Protein AF-A0A955XUC4-F1 (afdb_monomer)

pLDDT: mean 91.73, std 13.6, range [41.41, 98.81]

Solvent-accessible surface area (backbone atoms only — not comparable to full-atom values): 10054 Å² total; per-residue (Å²): 133,87,82,81,80,81,80,80,80,77,81,77,79,72,83,78,80,80,70,61,64,42,45,40,39,68,52,73,52,66,62,40,47,42,29,41,39,40,63,61,54,49,54,81,70,60,77,76,46,36,42,38,35,57,53,81,85,52,68,46,61,56,70,56,45,74,47,70,53,96,61,63,47,78,28,58,30,34,40,38,36,28,41,93,86,42,64,26,70,28,76,46,82,44,78,36,57,37,53,35,49,42,42,68,51,74,50,71,60,95,48,39,32,45,37,41,65,63,50,49,48,87,46,73,46,78,74,47,39,41,37,36,55,70,77,87,52,70,46,62,56,73,58,45,74,51,72,56,95,63,100,64,93,56,61,32,31,41,35,36,29,29,75,81,72,35,58,26,72,34,73,90

Structure (mmCIF, N/CA/C/O backbone):
data_AF-A0A955XUC4-F1
#
_entry.id   AF-A0A955XUC4-F1
#
loop_
_atom_site.group_PDB
_atom_site.id
_atom_site.type_symbol
_atom_site.label_atom_id
_atom_site.label_alt_id
_atom_site.label_comp_id
_atom_site.label_asym_id
_atom_site.label_entity_id
_atom_site.label_seq_id
_atom_site.pdbx_PDB_ins_code
_atom_site.Cartn_x
_atom_site.Cartn_y
_atom_site.Cartn_z
_atom_site.occupancy
_atom_site.B_iso_or_equiv
_atom_site.auth_seq_id
_atom_site.auth_comp_id
_atom_site.auth_asym_id
_atom_site.auth_atom_id
_atom_site.pdbx_PDB_model_num
ATOM 1 N N . MET A 1 1 ? 62.985 11.108 -68.361 1.00 43.03 1 MET A N 1
ATOM 2 C CA . MET A 1 1 ? 61.584 11.539 -68.563 1.00 43.03 1 MET A CA 1
ATOM 3 C C . MET A 1 1 ? 60.766 11.021 -67.388 1.00 43.03 1 MET A C 1
ATOM 5 O O . MET A 1 1 ? 61.074 9.944 -66.901 1.00 43.03 1 MET A O 1
ATOM 9 N N . LYS A 1 2 ? 59.865 11.862 -66.871 1.00 44.72 2 LYS A N 1
ATOM 10 C CA . LYS A 1 2 ? 59.245 11.824 -65.536 1.00 44.72 2 LYS A CA 1
ATOM 11 C C . LYS A 1 2 ? 58.677 10.461 -65.117 1.00 44.72 2 LYS A C 1
ATOM 13 O O . LYS A 1 2 ? 57.805 9.920 -65.785 1.00 44.72 2 LYS A O 1
ATOM 18 N N . VAL A 1 3 ? 59.130 9.996 -63.955 1.00 41.41 3 VAL A N 1
ATOM 19 C CA . VAL A 1 3 ? 58.467 8.974 -63.140 1.00 41.41 3 VAL A CA 1
ATOM 20 C C . VAL A 1 3 ? 57.253 9.640 -62.493 1.00 41.41 3 VAL A C 1
ATOM 22 O O . VAL A 1 3 ? 57.415 10.587 -61.726 1.00 41.41 3 VAL A O 1
ATOM 25 N N . PHE A 1 4 ? 56.046 9.188 -62.829 1.00 46.94 4 PHE A N 1
ATOM 26 C CA . PHE A 1 4 ? 54.847 9.536 -62.072 1.00 46.94 4 PHE A CA 1
ATOM 27 C C . PHE A 1 4 ? 54.681 8.506 -60.961 1.00 46.94 4 PHE A C 1
ATOM 29 O O . PHE A 1 4 ? 54.357 7.346 -61.205 1.00 46.94 4 PHE A O 1
ATOM 36 N N . LEU A 1 5 ? 54.975 8.945 -59.741 1.00 49.03 5 LEU A N 1
ATOM 37 C CA . LEU A 1 5 ? 54.699 8.205 -58.523 1.00 49.03 5 LEU A CA 1
ATOM 38 C C . LEU A 1 5 ? 53.191 8.324 -58.254 1.00 49.03 5 LEU A C 1
ATOM 40 O O . LEU A 1 5 ? 52.707 9.412 -57.947 1.00 49.03 5 LEU A O 1
ATOM 44 N N . PHE A 1 6 ? 52.442 7.232 -58.395 1.00 48.94 6 PHE A N 1
ATOM 45 C CA . PHE A 1 6 ? 51.088 7.161 -57.852 1.00 48.94 6 PHE A CA 1
ATOM 46 C C . PHE A 1 6 ? 51.208 6.875 -56.355 1.00 48.94 6 PHE A C 1
ATOM 48 O O . PHE A 1 6 ? 51.573 5.772 -55.954 1.00 48.94 6 PHE A O 1
ATOM 55 N N . ALA A 1 7 ? 50.950 7.886 -55.528 1.00 54.47 7 ALA A N 1
ATOM 56 C CA . ALA A 1 7 ? 50.765 7.688 -54.100 1.00 54.47 7 ALA A CA 1
ATOM 57 C C . ALA A 1 7 ? 49.423 6.971 -53.891 1.00 54.47 7 ALA A C 1
ATOM 59 O O . ALA A 1 7 ? 48.367 7.527 -54.190 1.00 54.47 7 ALA A O 1
ATOM 60 N N . ALA A 1 8 ? 49.466 5.727 -53.416 1.00 57.44 8 ALA A N 1
ATOM 61 C CA . ALA A 1 8 ? 48.279 5.041 -52.930 1.00 57.44 8 ALA A CA 1
ATOM 62 C C . ALA A 1 8 ? 47.822 5.743 -51.644 1.00 57.44 8 ALA A C 1
ATOM 64 O O . ALA A 1 8 ? 48.522 5.714 -50.632 1.00 57.44 8 ALA A O 1
ATOM 65 N N . LEU A 1 9 ? 46.672 6.414 -51.701 1.00 50.78 9 LEU A N 1
ATOM 66 C CA . LEU A 1 9 ? 46.019 6.965 -50.521 1.00 50.78 9 LEU A CA 1
ATOM 67 C C . LEU A 1 9 ? 45.461 5.782 -49.717 1.00 50.78 9 LEU A C 1
ATOM 69 O O . LEU A 1 9 ? 44.459 5.185 -50.105 1.00 50.78 9 LEU A O 1
ATOM 73 N N . ALA A 1 10 ? 46.139 5.400 -48.636 1.00 59.94 10 ALA A N 1
ATOM 74 C CA . ALA A 1 10 ? 45.585 4.454 -47.678 1.00 59.94 10 ALA A CA 1
ATOM 75 C C . ALA A 1 10 ? 44.382 5.121 -46.997 1.00 59.94 10 ALA A C 1
ATOM 77 O O . ALA A 1 10 ? 44.534 6.141 -46.324 1.00 59.94 10 ALA A O 1
ATOM 78 N N . LEU A 1 11 ? 43.185 4.573 -47.211 1.00 54.06 11 LEU A N 1
ATOM 79 C CA . LEU A 1 11 ? 41.987 4.979 -46.488 1.00 54.06 11 LEU A CA 1
ATOM 80 C C . LEU A 1 11 ? 42.210 4.619 -45.012 1.00 54.06 11 LEU A C 1
ATOM 82 O O . LEU A 1 11 ? 42.284 3.440 -44.668 1.00 54.06 11 LEU A O 1
ATOM 86 N N . ALA A 1 12 ? 42.399 5.617 -44.150 1.00 61.16 12 ALA A N 1
ATOM 87 C CA . ALA A 1 12 ? 42.474 5.382 -42.716 1.00 61.16 12 ALA A CA 1
ATOM 88 C C . ALA A 1 12 ? 41.095 4.903 -42.245 1.00 61.16 12 ALA A C 1
ATOM 90 O O . ALA A 1 12 ? 40.124 5.654 -42.304 1.00 61.16 12 ALA A O 1
ATOM 91 N N . VAL A 1 13 ? 41.003 3.645 -41.815 1.00 59.25 13 VAL A N 1
ATOM 92 C CA . VAL A 1 13 ? 39.820 3.149 -41.110 1.00 59.25 13 VAL A CA 1
ATOM 93 C C . VAL A 1 13 ? 39.873 3.790 -39.727 1.00 59.25 13 VAL A C 1
ATOM 95 O O . VAL A 1 13 ? 40.772 3.484 -38.943 1.00 59.25 13 VAL A O 1
ATOM 98 N N . LEU A 1 14 ? 38.993 4.757 -39.461 1.00 57.81 14 LEU A N 1
ATOM 99 C CA . LEU A 1 14 ? 38.866 5.321 -38.119 1.00 57.81 14 LEU A CA 1
ATOM 100 C C . LEU A 1 14 ? 38.460 4.187 -37.163 1.00 57.81 14 LEU A C 1
ATOM 102 O O . LEU A 1 14 ? 37.667 3.332 -37.569 1.00 57.81 14 LEU A O 1
ATOM 106 N N . PRO A 1 15 ? 38.999 4.129 -35.932 1.00 57.31 15 PRO A N 1
ATOM 107 C CA . PRO A 1 15 ? 38.539 3.152 -34.958 1.00 57.31 15 PRO A CA 1
ATOM 108 C C . PRO A 1 15 ? 37.030 3.331 -34.772 1.00 57.31 15 PRO A C 1
ATOM 110 O O . PRO A 1 15 ? 36.573 4.425 -34.446 1.00 57.31 15 PRO A O 1
ATOM 113 N N . SER A 1 16 ? 36.263 2.269 -35.025 1.00 59.78 16 SER A N 1
ATOM 114 C CA . SER A 1 16 ? 34.855 2.224 -34.644 1.00 59.78 16 SER A CA 1
ATOM 115 C C . SER A 1 16 ? 34.825 2.289 -33.124 1.00 59.78 16 SER A C 1
ATOM 117 O O . SER A 1 16 ? 35.294 1.361 -32.466 1.00 59.78 16 SER A O 1
ATOM 119 N N . ILE A 1 17 ? 34.351 3.398 -32.564 1.00 61.25 17 ILE A N 1
ATOM 120 C CA . ILE A 1 17 ? 34.006 3.450 -31.146 1.00 61.25 17 ILE A CA 1
ATOM 121 C C . ILE A 1 17 ? 32.780 2.545 -31.024 1.00 61.25 17 ILE A C 1
ATOM 123 O O . ILE A 1 17 ? 31.714 2.892 -31.521 1.00 61.25 17 ILE A O 1
ATOM 127 N N . ALA A 1 18 ? 32.966 1.331 -30.504 1.00 64.75 18 ALA A N 1
ATOM 128 C CA . ALA A 1 18 ? 31.848 0.472 -30.142 1.00 64.75 18 ALA A CA 1
ATOM 129 C C . ALA A 1 18 ? 31.241 1.079 -28.879 1.00 64.75 18 ALA A C 1
ATOM 131 O O . ALA A 1 18 ? 31.870 1.041 -27.822 1.00 64.75 18 ALA A O 1
ATOM 132 N N . LEU A 1 19 ? 30.098 1.734 -29.039 1.00 68.75 19 LEU A N 1
ATOM 133 C CA . LEU A 1 19 ? 29.307 2.226 -27.923 1.00 68.75 19 LEU A CA 1
ATOM 134 C C . LEU A 1 19 ? 28.755 1.013 -27.173 1.00 68.75 19 LEU A C 1
ATOM 136 O O . LEU A 1 19 ? 28.398 0.024 -27.821 1.00 68.75 19 LEU A O 1
ATOM 140 N N . ALA A 1 20 ? 28.768 1.047 -25.841 1.00 79.38 20 ALA A N 1
ATOM 141 C CA . ALA A 1 20 ? 28.136 -0.013 -25.072 1.00 79.38 20 ALA A CA 1
ATOM 142 C C . ALA A 1 20 ? 26.624 -0.009 -25.327 1.00 79.38 20 ALA A C 1
ATOM 144 O O . ALA A 1 20 ? 26.037 1.053 -25.538 1.00 79.38 20 ALA A O 1
ATOM 145 N N . ASP A 1 21 ? 26.018 -1.195 -25.296 1.00 86.81 21 ASP A N 1
ATOM 146 C CA . ASP A 1 21 ? 24.564 -1.340 -25.299 1.00 86.81 21 ASP A CA 1
ATOM 147 C C . ASP A 1 21 ? 23.977 -0.588 -24.089 1.00 86.81 21 ASP A C 1
ATOM 149 O O . ASP A 1 21 ? 24.646 -0.486 -23.045 1.00 86.81 21 ASP A O 1
ATOM 153 N N . PRO A 1 22 ? 22.741 -0.065 -24.184 1.00 95.19 22 PRO A N 1
ATOM 154 C CA . PRO A 1 22 ? 22.079 0.470 -23.013 1.00 95.19 22 PRO A CA 1
ATOM 155 C C . PRO A 1 22 ? 21.937 -0.650 -21.975 1.00 95.19 22 PRO A C 1
ATOM 157 O O . PRO A 1 22 ? 21.892 -1.832 -22.293 1.00 95.19 22 PRO A O 1
ATOM 160 N N . THR A 1 23 ? 21.898 -0.279 -20.706 1.00 97.19 23 THR A N 1
ATOM 161 C CA . THR A 1 23 ? 21.568 -1.170 -19.598 1.00 97.19 23 THR A CA 1
ATOM 162 C C . THR A 1 23 ? 20.267 -0.679 -19.000 1.00 97.19 23 THR A C 1
ATOM 164 O O . THR A 1 23 ? 20.236 0.385 -18.374 1.00 97.19 23 THR A O 1
ATOM 167 N N . ALA A 1 24 ? 19.203 -1.441 -19.215 1.00 98.00 24 ALA A N 1
ATOM 168 C CA . ALA A 1 24 ? 17.879 -1.142 -18.712 1.00 98.00 24 ALA A CA 1
ATOM 169 C C . ALA A 1 24 ? 17.828 -1.339 -17.193 1.00 98.00 24 ALA A C 1
ATOM 171 O O . ALA A 1 24 ? 18.314 -2.336 -16.645 1.00 98.00 24 ALA A O 1
ATOM 172 N N . GLY A 1 25 ? 17.180 -0.417 -16.495 1.00 98.31 25 GLY A N 1
ATOM 173 C CA . GLY A 1 25 ? 16.964 -0.537 -15.062 1.00 98.31 25 GLY A CA 1
ATOM 174 C C . GLY A 1 25 ? 15.866 0.391 -14.589 1.00 98.31 25 GLY A C 1
ATOM 175 O O . GLY A 1 25 ? 15.672 1.468 -15.145 1.00 98.31 25 GLY A O 1
ATOM 176 N N . PHE A 1 26 ? 15.160 -0.024 -13.545 1.00 98.75 26 PHE A N 1
ATOM 177 C CA . PHE A 1 26 ? 14.192 0.834 -12.887 1.00 98.75 26 PHE A CA 1
ATOM 178 C C . PHE A 1 26 ? 14.051 0.521 -11.403 1.00 98.75 26 PHE A C 1
ATOM 180 O O . PHE A 1 26 ? 14.390 -0.570 -10.934 1.00 98.75 26 PHE A O 1
ATOM 187 N N . THR A 1 27 ? 13.488 1.484 -10.683 1.00 98.56 27 THR A N 1
ATOM 188 C CA . THR A 1 27 ? 12.948 1.308 -9.333 1.00 98.56 27 THR A CA 1
ATOM 189 C C . THR A 1 27 ? 11.464 1.657 -9.319 1.00 98.56 27 THR A C 1
ATOM 191 O O . THR A 1 27 ? 10.969 2.332 -10.225 1.00 98.56 27 THR A O 1
ATOM 194 N N . TYR A 1 28 ? 10.751 1.230 -8.281 1.00 98.38 28 TYR A N 1
ATOM 195 C CA . TYR A 1 28 ? 9.339 1.547 -8.099 1.00 98.38 28 TYR A CA 1
ATOM 196 C C . TYR A 1 28 ? 9.017 1.858 -6.637 1.00 98.38 28 TYR A C 1
ATOM 198 O O . TYR A 1 28 ? 9.692 1.377 -5.726 1.00 98.38 28 TYR A O 1
ATOM 206 N N . GLU A 1 29 ? 7.970 2.648 -6.430 1.00 97.62 29 GLU A N 1
ATOM 207 C CA . GLU A 1 29 ? 7.363 2.911 -5.126 1.00 97.62 29 GLU A CA 1
ATOM 208 C C . GLU A 1 29 ? 5.843 2.907 -5.292 1.00 97.62 29 GLU A C 1
ATOM 210 O O . GLU A 1 29 ? 5.320 3.601 -6.163 1.00 97.62 29 GLU A O 1
ATOM 215 N N . CYS A 1 30 ? 5.137 2.115 -4.486 1.00 95.50 30 CYS A N 1
ATOM 216 C CA . CYS A 1 30 ? 3.681 2.000 -4.540 1.00 95.50 30 CYS A CA 1
ATOM 217 C C . CYS A 1 30 ? 3.052 2.531 -3.253 1.00 95.50 30 CYS A C 1
ATOM 219 O O . CYS A 1 30 ? 3.534 2.260 -2.155 1.00 95.50 30 CYS A O 1
ATOM 221 N N . ASN A 1 31 ? 1.955 3.268 -3.406 1.00 92.94 31 ASN A N 1
ATOM 222 C CA . ASN A 1 31 ? 1.082 3.690 -2.321 1.00 92.94 31 ASN A CA 1
ATOM 223 C C . ASN A 1 31 ? -0.340 3.220 -2.644 1.00 92.94 31 ASN A C 1
ATOM 225 O O . ASN A 1 31 ? -1.003 3.777 -3.529 1.00 92.94 31 ASN A O 1
ATOM 229 N N . GLY A 1 32 ? -0.764 2.147 -1.974 1.00 92.19 32 GLY A N 1
ATOM 230 C CA . GLY A 1 32 ? -1.926 1.374 -2.393 1.00 92.19 32 GLY A CA 1
ATOM 231 C C . GLY A 1 32 ? -1.754 0.906 -3.839 1.00 92.19 32 GLY A C 1
ATOM 232 O O . GLY A 1 32 ? -0.706 0.398 -4.233 1.00 92.19 32 GLY A O 1
ATOM 233 N N . LEU A 1 33 ? -2.767 1.176 -4.660 1.00 95.88 33 LEU A N 1
ATOM 234 C CA . LEU A 1 33 ? -2.794 0.795 -6.073 1.00 95.88 33 LEU A CA 1
ATOM 235 C C . LEU A 1 33 ? -1.963 1.693 -7.001 1.00 95.88 33 LEU A C 1
ATOM 237 O O . LEU A 1 33 ? -1.763 1.338 -8.162 1.00 95.88 33 LEU A O 1
ATOM 241 N N . ASN A 1 34 ? -1.504 2.862 -6.543 1.00 97.56 34 ASN A N 1
ATOM 242 C CA . ASN A 1 34 ? -0.746 3.783 -7.386 1.00 97.56 34 ASN A CA 1
ATOM 243 C C . ASN A 1 34 ? 0.761 3.583 -7.212 1.00 97.56 34 ASN A C 1
ATOM 245 O O . ASN A 1 34 ? 1.303 3.846 -6.139 1.00 97.56 34 ASN A O 1
ATOM 249 N N . CYS A 1 35 ? 1.436 3.206 -8.293 1.00 98.25 35 CYS A N 1
ATOM 250 C CA . CYS A 1 35 ? 2.875 3.008 -8.342 1.00 98.25 35 CYS A CA 1
ATOM 251 C C . CYS A 1 35 ? 3.553 4.071 -9.210 1.00 98.25 35 CYS A C 1
ATOM 253 O O . CYS A 1 35 ? 3.156 4.318 -10.350 1.00 98.25 35 CYS A O 1
ATOM 255 N N . GLN A 1 36 ? 4.617 4.667 -8.681 1.00 98.56 36 GLN A N 1
ATOM 256 C CA . GLN A 1 36 ? 5.549 5.485 -9.443 1.00 98.56 36 GLN A CA 1
ATOM 257 C C . GLN A 1 36 ? 6.724 4.615 -9.887 1.00 98.56 36 GLN A C 1
ATOM 259 O O . GLN A 1 36 ? 7.438 4.058 -9.052 1.00 98.56 36 GLN A O 1
ATOM 264 N N . PHE A 1 37 ? 6.962 4.557 -11.194 1.00 98.69 37 PHE A N 1
ATOM 265 C CA . PHE A 1 37 ? 8.132 3.913 -11.781 1.00 98.69 37 PHE A CA 1
ATOM 266 C C . PHE A 1 37 ? 9.184 4.965 -12.121 1.00 98.69 37 PHE A C 1
ATOM 268 O O . PHE A 1 37 ? 8.862 6.039 -12.630 1.00 98.69 37 PHE A O 1
ATOM 275 N N . THR A 1 38 ? 10.444 4.677 -11.809 1.00 98.69 38 THR A N 1
ATOM 276 C CA . THR A 1 38 ? 11.573 5.574 -12.085 1.00 98.69 38 THR A CA 1
ATOM 277 C C . THR A 1 38 ? 12.597 4.841 -12.929 1.00 98.69 38 THR A C 1
ATOM 279 O O . THR A 1 38 ? 13.153 3.836 -12.487 1.00 98.69 38 THR A O 1
ATOM 282 N N . ASP A 1 39 ? 12.847 5.356 -14.129 1.00 98.62 39 ASP A N 1
ATOM 283 C CA . ASP A 1 39 ? 13.919 4.880 -14.997 1.00 98.62 39 ASP A CA 1
ATOM 284 C C . ASP A 1 39 ? 15.284 5.163 -14.359 1.00 98.62 39 ASP A C 1
ATOM 286 O O . ASP A 1 39 ? 15.582 6.279 -13.926 1.00 98.62 39 ASP A O 1
ATOM 290 N N . THR A 1 40 ? 16.115 4.130 -14.295 1.00 98.50 40 THR A N 1
ATOM 291 C CA . THR A 1 40 ? 17.508 4.202 -13.843 1.00 98.50 40 THR A CA 1
ATOM 292 C C . THR A 1 40 ? 18.455 3.636 -14.897 1.00 98.50 40 THR A C 1
ATOM 294 O O . THR A 1 40 ? 19.567 3.219 -14.561 1.00 98.50 40 THR A O 1
ATOM 297 N N . SER A 1 41 ? 18.002 3.555 -16.148 1.00 97.94 41 SER A N 1
ATOM 298 C CA . SER A 1 41 ? 18.772 2.988 -17.246 1.00 97.94 41 SER A CA 1
ATOM 299 C C . SER A 1 41 ? 20.000 3.839 -17.557 1.00 97.94 41 SER A C 1
ATOM 301 O O . SER A 1 41 ? 20.019 5.059 -17.378 1.00 97.94 41 SER A O 1
ATOM 303 N N . THR A 1 42 ? 21.052 3.186 -18.035 1.00 96.19 42 THR A N 1
ATOM 304 C CA . THR A 1 42 ? 22.322 3.836 -18.374 1.00 96.19 42 THR A CA 1
ATOM 305 C C . THR A 1 42 ? 22.742 3.459 -19.781 1.00 96.19 42 THR A C 1
ATOM 307 O O . THR A 1 42 ? 22.598 2.309 -20.165 1.00 96.19 42 THR A O 1
ATOM 310 N N . THR A 1 43 ? 23.316 4.386 -20.536 1.00 94.69 43 THR A N 1
ATOM 311 C CA . THR A 1 43 ? 23.927 4.120 -21.847 1.00 94.69 43 THR A CA 1
ATOM 312 C C . THR A 1 43 ? 25.122 5.059 -22.030 1.00 94.69 43 THR A C 1
ATOM 314 O O . THR A 1 43 ? 25.216 6.087 -21.352 1.00 94.69 43 THR A O 1
ATOM 317 N N . ASP A 1 44 ? 26.038 4.700 -22.928 1.00 90.69 44 ASP A N 1
ATOM 318 C CA . ASP A 1 44 ? 27.110 5.586 -23.393 1.00 90.69 44 ASP A CA 1
ATOM 319 C C . ASP A 1 44 ? 26.606 6.601 -24.455 1.00 90.69 44 ASP A C 1
ATOM 321 O O . ASP A 1 44 ? 27.356 7.504 -24.841 1.00 90.69 44 ASP A O 1
ATOM 325 N N . ASP A 1 45 ? 25.350 6.470 -24.915 1.00 88.62 45 ASP A N 1
ATOM 326 C CA . ASP A 1 45 ? 24.644 7.407 -25.807 1.00 88.62 45 ASP A CA 1
ATOM 327 C C . ASP A 1 45 ? 23.484 8.154 -25.107 1.00 88.62 45 ASP A C 1
ATOM 329 O O . ASP A 1 45 ? 23.502 8.431 -23.909 1.00 88.62 45 ASP A O 1
ATOM 333 N N . THR A 1 46 ? 22.463 8.526 -25.879 1.00 92.31 46 THR A N 1
ATOM 334 C CA . THR A 1 46 ? 21.166 9.027 -25.441 1.00 92.31 46 THR A CA 1
ATOM 335 C C . THR A 1 46 ? 20.104 7.953 -25.667 1.00 92.31 46 THR A C 1
ATOM 337 O O . THR A 1 46 ? 19.945 7.471 -26.787 1.00 92.31 46 THR A O 1
ATOM 340 N N . ILE A 1 47 ? 19.343 7.625 -24.621 1.00 96.06 47 ILE A N 1
ATOM 341 C CA . ILE A 1 47 ? 18.117 6.824 -24.743 1.00 96.06 47 ILE A CA 1
ATOM 342 C C . ILE A 1 47 ? 17.077 7.663 -25.490 1.00 96.06 47 ILE A C 1
ATOM 344 O O . ILE A 1 47 ? 16.836 8.817 -25.124 1.00 96.06 47 ILE A O 1
ATOM 348 N N . THR A 1 48 ? 16.495 7.107 -26.549 1.00 96.38 48 THR A N 1
ATOM 349 C CA . THR A 1 48 ? 15.495 7.788 -27.383 1.00 96.38 48 THR A CA 1
ATOM 350 C C . THR A 1 48 ? 14.079 7.322 -27.098 1.00 96.38 48 THR A C 1
ATOM 352 O O . THR A 1 48 ? 13.155 8.115 -27.273 1.00 96.38 48 THR A O 1
ATOM 355 N N . ASP A 1 49 ? 13.913 6.082 -26.635 1.00 9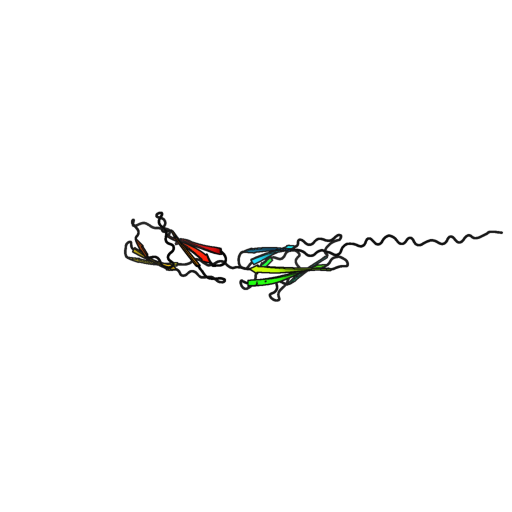7.69 49 ASP A N 1
ATOM 356 C CA . ASP A 1 49 ? 12.605 5.474 -26.420 1.00 97.69 49 ASP A CA 1
ATOM 357 C C . ASP A 1 49 ? 12.585 4.629 -25.141 1.00 97.69 49 ASP A C 1
ATOM 359 O O . ASP A 1 49 ? 13.552 3.937 -24.806 1.00 97.69 49 ASP A O 1
ATOM 363 N N . TRP A 1 50 ? 11.442 4.674 -24.459 1.00 98.56 50 TRP A N 1
ATOM 364 C CA . TRP A 1 50 ? 11.086 3.831 -23.323 1.00 98.56 50 TRP A CA 1
ATOM 365 C C . TRP A 1 50 ? 9.799 3.104 -23.684 1.00 98.56 50 TRP A C 1
ATOM 367 O O . TRP A 1 50 ? 8.906 3.700 -24.280 1.00 98.56 50 TRP A O 1
ATOM 377 N N . SER A 1 51 ? 9.693 1.833 -23.324 1.00 98.62 51 SER A N 1
ATOM 378 C CA . SER A 1 51 ? 8.456 1.077 -23.465 1.00 98.62 51 SER A CA 1
ATOM 379 C C . SER A 1 51 ? 8.247 0.214 -22.233 1.00 98.62 51 SER A 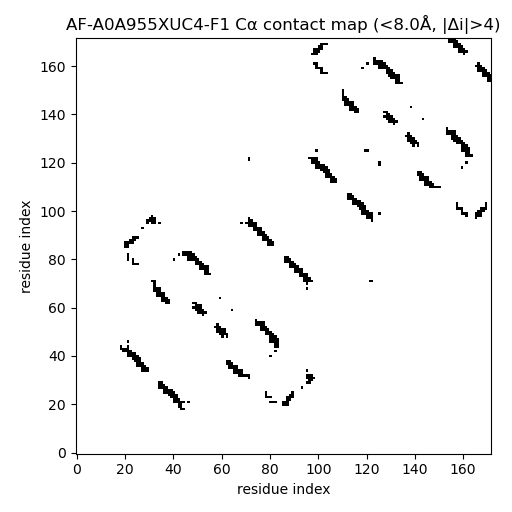C 1
ATOM 381 O O . SER A 1 51 ? 9.016 -0.709 -21.947 1.00 98.62 51 SER A O 1
ATOM 383 N N . TRP A 1 52 ? 7.209 0.553 -21.481 1.00 98.75 52 TRP A N 1
ATOM 384 C CA . TRP A 1 52 ? 6.793 -0.137 -20.273 1.00 98.75 52 TRP A CA 1
ATOM 385 C C . TRP A 1 52 ? 5.678 -1.124 -20.586 1.00 98.75 52 TRP A C 1
ATOM 387 O O . TRP A 1 52 ? 4.723 -0.786 -21.284 1.00 98.75 52 TRP A O 1
ATOM 397 N N . ALA A 1 53 ? 5.754 -2.306 -19.983 1.00 98.75 53 ALA A N 1
ATOM 398 C CA . ALA A 1 53 ? 4.612 -3.195 -19.817 1.00 98.75 53 ALA A CA 1
ATOM 399 C C . ALA A 1 53 ? 4.421 -3.454 -18.322 1.00 98.75 53 ALA A C 1
ATOM 401 O O . ALA A 1 53 ? 5.352 -3.906 -17.652 1.00 98.75 53 ALA A O 1
ATOM 402 N N . PHE A 1 54 ? 3.227 -3.174 -17.800 1.00 98.56 54 PHE A N 1
ATOM 403 C CA . PHE A 1 54 ? 2.940 -3.261 -16.363 1.00 98.56 54 PHE A CA 1
ATOM 404 C C . PHE A 1 54 ? 2.485 -4.659 -15.914 1.00 98.56 54 PHE A C 1
ATOM 406 O O . PHE A 1 54 ? 2.136 -4.861 -14.759 1.00 98.56 54 PHE A O 1
ATOM 413 N N . GLY A 1 55 ? 2.500 -5.650 -16.809 1.00 97.75 55 GLY A N 1
ATOM 414 C CA . GLY A 1 55 ? 2.181 -7.044 -16.477 1.00 97.75 55 GLY A CA 1
ATOM 415 C C . GLY A 1 55 ? 0.685 -7.378 -16.415 1.00 97.75 55 GLY A C 1
ATOM 416 O O . GLY A 1 55 ? 0.334 -8.542 -16.232 1.00 97.75 55 GLY A O 1
ATOM 417 N N . ASP A 1 56 ? -0.200 -6.402 -16.620 1.00 97.44 56 ASP A N 1
ATOM 418 C CA . ASP A 1 56 ? -1.663 -6.559 -16.685 1.00 97.44 56 ASP A CA 1
ATOM 419 C C . ASP A 1 56 ? -2.246 -6.338 -18.096 1.00 97.44 56 ASP A C 1
ATOM 421 O O . ASP A 1 56 ? -3.456 -6.429 -18.303 1.00 97.44 56 ASP A O 1
ATOM 425 N N . GLY A 1 57 ? -1.373 -6.119 -19.083 1.00 97.19 57 GLY A N 1
ATOM 426 C CA . GLY A 1 57 ? -1.732 -5.861 -20.479 1.00 97.19 57 GLY A CA 1
ATOM 427 C C . GLY A 1 57 ? -1.686 -4.385 -20.873 1.00 97.19 57 GLY A C 1
ATOM 428 O O . GLY A 1 57 ? -1.774 -4.098 -22.067 1.00 97.19 57 GLY A O 1
ATOM 429 N N . GLU A 1 58 ? -1.494 -3.480 -19.914 1.00 98.12 58 GLU A N 1
ATOM 430 C CA . GLU A 1 58 ? -1.301 -2.052 -20.157 1.00 98.12 58 GLU A CA 1
ATOM 431 C C . GLU A 1 58 ? 0.193 -1.674 -20.157 1.00 98.12 58 GLU A C 1
ATOM 433 O O . GLU A 1 58 ? 1.071 -2.443 -19.741 1.00 98.12 58 GLU A O 1
ATOM 438 N N . GLY A 1 59 ? 0.494 -0.473 -20.656 1.00 97.81 59 GLY A N 1
ATOM 439 C CA . GLY A 1 59 ? 1.860 0.018 -20.819 1.00 97.81 59 GLY A CA 1
ATOM 440 C C . GLY A 1 59 ? 1.955 1.538 -20.926 1.00 97.81 59 GLY A C 1
ATOM 441 O O . GLY A 1 59 ? 0.950 2.247 -20.868 1.00 97.81 59 GLY A O 1
ATOM 442 N N . SER A 1 60 ? 3.179 2.044 -21.068 1.00 98.62 60 SER A N 1
ATOM 443 C CA . SER A 1 60 ? 3.468 3.472 -21.250 1.00 98.62 60 SER A CA 1
ATOM 444 C C . SER A 1 60 ? 4.762 3.672 -22.036 1.00 98.62 60 SER A C 1
ATOM 446 O O . SER A 1 60 ? 5.656 2.833 -21.967 1.00 98.62 60 SER A O 1
ATOM 448 N N . ASP A 1 61 ? 4.876 4.807 -22.724 1.00 98.50 61 ASP A N 1
ATOM 449 C CA . ASP A 1 61 ? 6.105 5.246 -23.399 1.00 98.50 61 ASP A CA 1
ATOM 450 C C . ASP A 1 61 ? 6.793 6.413 -22.655 1.00 98.50 61 ASP A C 1
ATOM 452 O O . ASP A 1 61 ? 7.797 6.964 -23.109 1.00 98.50 61 ASP A O 1
ATOM 456 N N . ASP A 1 62 ? 6.254 6.826 -21.501 1.00 98.62 62 ASP A N 1
ATOM 457 C CA . ASP A 1 62 ? 6.886 7.843 -20.663 1.00 98.62 62 ASP A CA 1
ATOM 458 C C . ASP A 1 62 ? 8.181 7.299 -20.047 1.00 98.62 62 ASP A C 1
ATOM 460 O O . ASP A 1 62 ? 8.251 6.150 -19.618 1.00 98.62 62 ASP A O 1
ATOM 464 N N . GLN A 1 63 ? 9.199 8.150 -19.890 1.00 98.38 63 GLN A N 1
ATOM 465 C CA . GLN A 1 63 ? 10.447 7.745 -19.234 1.00 98.38 63 GLN A CA 1
ATOM 466 C C . GLN A 1 63 ? 10.227 7.257 -17.791 1.00 98.38 63 GLN A C 1
ATOM 468 O O . GLN A 1 63 ? 10.893 6.341 -17.331 1.00 98.38 63 GLN A O 1
ATOM 473 N N . SER A 1 64 ? 9.334 7.885 -17.026 1.00 98.50 64 SER A N 1
ATOM 474 C CA . SER A 1 64 ? 9.082 7.531 -15.618 1.00 98.50 64 SER A CA 1
ATOM 475 C C . SER A 1 64 ? 7.591 7.671 -15.301 1.00 98.50 64 SER A C 1
ATOM 477 O O . SER A 1 64 ? 7.166 8.710 -14.785 1.00 98.50 64 SER A O 1
ATOM 479 N N . PRO A 1 65 ? 6.773 6.671 -15.672 1.00 98.56 65 PRO A N 1
ATOM 480 C CA . PRO A 1 65 ? 5.324 6.750 -15.570 1.00 98.56 65 PRO A CA 1
ATOM 481 C C . PRO A 1 65 ? 4.836 6.596 -14.124 1.00 98.56 65 PRO A C 1
ATOM 483 O O . PRO A 1 65 ? 5.397 5.842 -13.327 1.00 98.56 65 PRO A O 1
ATOM 486 N N . SER A 1 66 ? 3.727 7.268 -13.815 1.00 98.38 66 SER A N 1
ATOM 487 C CA . SER A 1 66 ? 2.846 6.882 -12.709 1.00 98.38 66 SER A CA 1
ATOM 488 C C . SER A 1 66 ? 1.756 5.984 -13.280 1.00 98.38 66 SER A C 1
ATOM 490 O O . SER A 1 66 ? 1.120 6.351 -14.268 1.00 98.38 66 SER A O 1
ATOM 492 N N . TYR A 1 67 ? 1.524 4.834 -12.659 1.00 98.44 67 TYR A N 1
ATOM 493 C CA . TYR A 1 67 ? 0.517 3.870 -13.092 1.00 98.44 67 TYR A CA 1
ATOM 494 C C . TYR A 1 67 ? -0.318 3.392 -11.904 1.00 98.44 67 TYR A C 1
ATOM 496 O O . TYR A 1 67 ? 0.210 3.153 -10.820 1.00 98.44 67 TYR A O 1
ATOM 504 N N . THR A 1 68 ? -1.630 3.271 -12.101 1.00 98.19 68 THR A N 1
ATOM 505 C CA . THR A 1 68 ? -2.564 2.798 -11.075 1.00 98.19 68 THR A CA 1
ATOM 506 C C . THR A 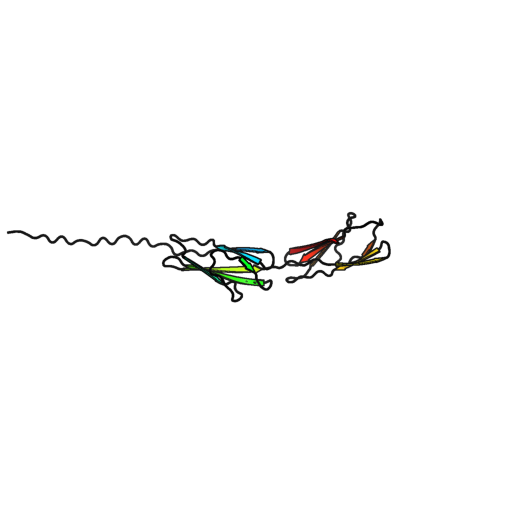1 68 ? -3.116 1.442 -11.484 1.00 98.19 68 THR A C 1
ATOM 508 O O . THR A 1 68 ? -3.816 1.345 -12.491 1.00 98.19 68 THR A O 1
ATOM 511 N N . TYR A 1 69 ? -2.828 0.415 -10.691 1.00 97.81 69 TYR A N 1
ATOM 512 C CA . TYR A 1 69 ? -3.366 -0.924 -10.901 1.00 97.81 69 TYR A CA 1
ATOM 513 C C . TYR A 1 69 ? -4.844 -0.995 -10.513 1.00 97.81 69 TYR A C 1
ATOM 515 O O . TYR A 1 69 ? -5.325 -0.250 -9.662 1.00 97.81 69 TYR A O 1
ATOM 523 N N . ALA A 1 70 ? -5.577 -1.919 -11.130 1.00 95.81 70 ALA A N 1
ATOM 524 C CA . ALA A 1 70 ? -6.986 -2.136 -10.808 1.00 95.81 70 ALA A CA 1
ATOM 525 C C . ALA A 1 70 ? -7.202 -2.934 -9.509 1.00 95.81 70 ALA A C 1
ATOM 527 O O . ALA A 1 70 ? -8.300 -2.888 -8.962 1.00 95.81 70 ALA A O 1
ATOM 528 N N . ALA A 1 71 ? -6.196 -3.691 -9.063 1.00 93.88 71 ALA A N 1
ATOM 529 C CA . ALA A 1 71 ? -6.245 -4.531 -7.871 1.00 93.88 71 ALA A CA 1
ATOM 530 C C . ALA A 1 71 ? -4.838 -4.714 -7.280 1.00 93.88 71 ALA A C 1
ATOM 532 O O . ALA A 1 71 ? -3.838 -4.504 -7.971 1.00 93.88 71 ALA A O 1
ATOM 533 N N . ALA A 1 72 ? -4.765 -5.121 -6.014 1.00 94.50 72 ALA A N 1
ATOM 534 C CA . ALA A 1 72 ? -3.523 -5.582 -5.405 1.00 94.50 72 ALA A CA 1
ATOM 535 C C . ALA A 1 72 ? -3.044 -6.894 -6.055 1.00 94.50 72 ALA A C 1
ATOM 537 O O . ALA A 1 72 ? -3.839 -7.703 -6.548 1.0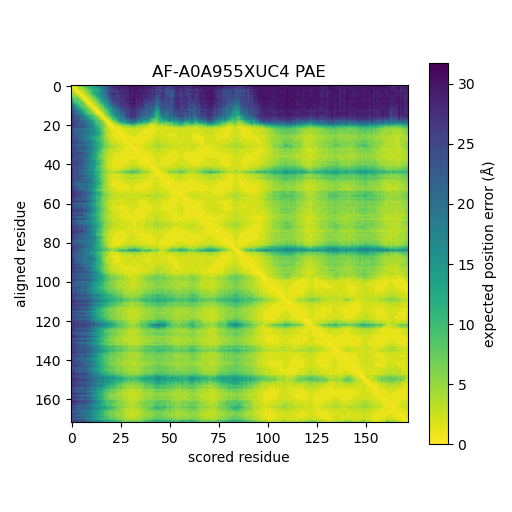0 94.50 72 ALA A O 1
ATOM 538 N N . GLY A 1 73 ? -1.733 -7.125 -6.046 1.00 94.00 73 GLY A N 1
ATOM 539 C CA . GLY A 1 73 ? -1.138 -8.322 -6.628 1.00 94.00 73 GLY A CA 1
ATOM 540 C C . GLY A 1 73 ? 0.344 -8.186 -6.954 1.00 94.00 73 GLY A C 1
ATOM 541 O O . GLY A 1 73 ? 0.966 -7.144 -6.765 1.00 94.00 73 GLY A O 1
ATOM 542 N N . THR A 1 74 ? 0.922 -9.272 -7.467 1.00 95.88 74 THR A N 1
ATOM 543 C CA . THR A 1 74 ? 2.284 -9.270 -8.008 1.00 95.88 74 THR A CA 1
ATOM 544 C C . THR A 1 74 ? 2.231 -9.266 -9.528 1.00 95.88 74 THR A C 1
ATOM 546 O O . THR A 1 74 ? 1.665 -10.178 -10.133 1.00 95.88 74 THR A O 1
ATOM 549 N N . TYR A 1 75 ? 2.869 -8.267 -10.126 1.00 98.12 75 TYR A N 1
ATOM 550 C CA . TYR A 1 75 ? 2.908 -8.037 -11.562 1.00 98.12 75 TYR A CA 1
ATOM 551 C C . TYR A 1 75 ? 4.334 -8.196 -12.092 1.00 98.12 75 TYR A C 1
ATOM 553 O O . TYR A 1 75 ? 5.298 -7.762 -11.459 1.00 98.12 75 TYR A O 1
ATOM 561 N N . GLU A 1 76 ? 4.482 -8.839 -13.250 1.00 98.56 76 GLU A N 1
ATOM 562 C CA . GLU A 1 76 ? 5.756 -8.900 -13.972 1.00 98.56 76 GLU A CA 1
ATOM 563 C C . GLU A 1 76 ? 5.880 -7.644 -14.840 1.00 98.56 76 GLU A C 1
ATOM 565 O O . GLU A 1 76 ? 5.270 -7.554 -15.904 1.00 98.56 76 GLU A O 1
ATOM 570 N N . VAL A 1 77 ? 6.633 -6.656 -14.353 1.00 98.75 77 VAL A N 1
ATOM 571 C CA . VAL A 1 77 ? 6.818 -5.365 -15.024 1.00 98.75 77 VAL A CA 1
ATOM 572 C C . VAL A 1 77 ? 8.107 -5.392 -15.829 1.00 98.75 77 VAL A C 1
ATOM 574 O O . VAL A 1 77 ? 9.159 -5.784 -15.313 1.00 98.75 77 VAL A O 1
ATOM 577 N N . SER A 1 78 ? 8.040 -4.933 -17.077 1.00 98.56 78 SER A N 1
ATOM 578 C CA . SER A 1 78 ? 9.206 -4.796 -17.945 1.00 98.56 78 SER A CA 1
ATOM 579 C C . SER A 1 78 ? 9.386 -3.371 -18.449 1.00 98.56 78 SER A C 1
ATOM 581 O O . SER A 1 78 ? 8.415 -2.747 -18.874 1.00 98.56 78 SER A O 1
ATOM 583 N N . LEU A 1 79 ? 10.634 -2.912 -18.483 1.00 98.75 79 LEU A N 1
ATOM 584 C CA . LEU A 1 79 ? 11.068 -1.707 -19.182 1.00 98.75 79 LEU A CA 1
ATOM 585 C C . LEU A 1 79 ? 12.021 -2.108 -20.311 1.00 98.75 79 LEU A C 1
ATOM 587 O O . LEU A 1 79 ? 13.089 -2.658 -20.044 1.00 98.75 79 LEU A O 1
ATOM 591 N N . LEU A 1 80 ? 11.646 -1.807 -21.551 1.00 98.38 80 LEU A N 1
ATOM 592 C CA . LEU A 1 80 ? 12.533 -1.803 -22.711 1.00 98.38 80 LEU A CA 1
ATOM 593 C C . LEU A 1 80 ? 13.022 -0.371 -22.941 1.00 98.38 80 LEU A C 1
ATOM 595 O O . LEU A 1 80 ? 12.204 0.543 -23.052 1.00 98.38 80 LEU A O 1
ATOM 599 N N . VAL A 1 81 ? 14.334 -0.180 -23.042 1.00 98.00 81 VAL A N 1
ATOM 600 C CA . VAL A 1 81 ? 14.931 1.092 -23.471 1.00 98.00 81 VAL A CA 1
ATOM 601 C C . VAL A 1 81 ? 15.664 0.905 -24.784 1.00 98.00 81 VAL A C 1
ATOM 603 O O . VAL A 1 81 ? 16.309 -0.122 -25.004 1.00 98.00 81 VAL A O 1
ATOM 606 N N . VAL A 1 82 ? 15.574 1.912 -25.644 1.00 95.56 82 VAL A N 1
ATOM 607 C CA . VAL A 1 82 ? 16.238 1.933 -26.947 1.00 95.56 82 VAL A CA 1
ATOM 608 C C . VAL A 1 82 ? 17.119 3.171 -27.017 1.00 95.56 82 VAL A C 1
ATOM 610 O O . VAL A 1 82 ? 16.685 4.274 -26.678 1.00 95.56 82 VAL A O 1
ATOM 613 N N . ASP A 1 83 ? 18.366 2.990 -27.436 1.00 93.12 83 ASP A N 1
ATOM 614 C CA . ASP A 1 83 ? 19.245 4.088 -27.823 1.00 93.12 83 ASP A CA 1
ATOM 615 C C . ASP A 1 83 ? 19.397 4.156 -29.351 1.00 93.12 83 ASP A C 1
ATOM 617 O O . ASP A 1 83 ? 18.697 3.488 -30.110 1.00 93.12 83 ASP A O 1
ATOM 621 N N . MET A 1 84 ? 20.316 4.987 -29.838 1.00 87.94 84 MET A N 1
ATOM 622 C CA . MET A 1 84 ? 20.521 5.216 -31.270 1.00 87.94 84 MET A CA 1
ATOM 623 C C . MET A 1 84 ? 20.732 3.949 -32.117 1.00 87.94 84 MET A C 1
ATOM 625 O O . MET A 1 84 ? 20.603 4.022 -33.346 1.00 87.94 84 MET A O 1
ATOM 629 N N . SER A 1 85 ? 21.147 2.818 -31.542 1.00 84.50 85 SER A N 1
ATOM 630 C CA . SER A 1 85 ? 21.433 1.602 -32.317 1.00 84.50 85 SER A CA 1
ATOM 631 C C . SER A 1 85 ? 21.137 0.284 -31.606 1.00 84.50 85 SER A C 1
ATOM 633 O O . SER A 1 85 ? 21.104 -0.742 -32.288 1.00 84.50 85 SER A O 1
ATOM 635 N N . ASN A 1 86 ? 20.919 0.296 -30.294 1.00 92.50 86 ASN A N 1
ATOM 636 C CA . ASN A 1 86 ? 20.762 -0.896 -29.473 1.00 92.50 86 ASN A CA 1
ATOM 637 C C . ASN A 1 86 ? 19.548 -0.774 -28.543 1.00 92.50 86 ASN A C 1
ATOM 639 O O . ASN A 1 86 ? 18.990 0.303 -28.337 1.00 92.50 86 ASN A O 1
ATOM 643 N N . GLU A 1 87 ? 19.154 -1.902 -27.964 1.00 95.25 87 GLU A N 1
ATOM 644 C CA . GLU A 1 87 ? 18.058 -1.997 -27.007 1.00 95.25 87 GLU A CA 1
ATOM 645 C C . GLU A 1 87 ? 18.444 -2.934 -25.863 1.00 95.25 87 GLU A C 1
ATOM 647 O O . GLU A 1 87 ? 19.236 -3.861 -26.052 1.00 95.25 87 GLU A O 1
ATOM 652 N N . ASP A 1 88 ? 17.872 -2.699 -24.688 1.00 97.44 88 ASP A N 1
ATOM 653 C CA . ASP A 1 88 ? 17.975 -3.607 -23.550 1.00 97.44 88 ASP A CA 1
ATOM 654 C C . ASP A 1 88 ? 16.674 -3.609 -22.749 1.00 97.44 88 ASP A C 1
ATOM 656 O O . ASP A 1 88 ? 15.915 -2.635 -22.758 1.00 97.44 88 ASP A O 1
ATOM 660 N N . MET A 1 89 ? 16.410 -4.716 -22.058 1.00 97.75 89 MET A N 1
ATOM 661 C CA . MET A 1 89 ? 15.176 -4.929 -21.313 1.00 97.75 89 MET A CA 1
ATOM 662 C C . MET A 1 89 ? 15.459 -5.344 -19.875 1.00 97.75 89 MET A C 1
ATOM 664 O O . MET A 1 89 ? 16.175 -6.308 -19.603 1.00 97.75 89 MET A O 1
ATOM 668 N N . ASN A 1 90 ? 14.795 -4.666 -18.945 1.00 98.38 90 ASN A N 1
ATOM 669 C CA . ASN A 1 90 ? 14.765 -5.028 -17.540 1.00 98.38 90 ASN A CA 1
ATOM 670 C C . ASN A 1 90 ? 13.388 -5.580 -17.174 1.00 98.38 90 ASN A C 1
ATOM 672 O O . ASN A 1 90 ? 12.379 -4.976 -17.522 1.00 98.38 90 ASN A O 1
ATOM 676 N N . VAL A 1 91 ? 13.348 -6.701 -16.453 1.00 98.50 91 VAL A N 1
ATOM 677 C CA . VAL A 1 91 ? 12.109 -7.319 -15.961 1.00 98.50 91 VAL A CA 1
ATOM 678 C C . VAL A 1 91 ? 12.220 -7.515 -14.453 1.00 98.50 91 VAL A C 1
ATOM 680 O O . VAL A 1 91 ? 13.212 -8.072 -13.976 1.00 98.50 91 VAL A O 1
ATOM 683 N N . GLN A 1 92 ? 11.211 -7.071 -13.703 1.00 98.25 92 GLN A N 1
ATOM 684 C CA . GLN A 1 92 ? 11.136 -7.242 -12.250 1.00 98.25 92 GLN A CA 1
ATOM 685 C C . GLN A 1 92 ? 9.725 -7.645 -11.818 1.00 98.25 92 GLN A C 1
ATOM 687 O O . GLN A 1 92 ? 8.733 -7.265 -12.437 1.00 98.25 92 GLN A O 1
ATOM 692 N N . LEU A 1 93 ? 9.638 -8.383 -10.710 1.00 98.12 93 LEU A N 1
ATOM 693 C CA . LEU A 1 93 ? 8.373 -8.581 -10.010 1.00 98.12 93 LEU A CA 1
ATOM 694 C C . LEU A 1 93 ? 8.091 -7.362 -9.129 1.00 98.12 93 LEU A C 1
ATOM 696 O O . LEU A 1 93 ? 8.909 -6.991 -8.283 1.00 98.12 93 LEU A O 1
ATOM 700 N N . VAL A 1 94 ? 6.921 -6.771 -9.329 1.00 97.50 94 VAL A N 1
ATOM 701 C CA . VAL A 1 94 ? 6.423 -5.608 -8.597 1.00 97.50 94 VAL A CA 1
ATOM 702 C C . VAL A 1 94 ? 5.229 -6.053 -7.775 1.00 97.50 94 VAL A C 1
ATOM 704 O O . VAL A 1 94 ? 4.249 -6.550 -8.326 1.00 97.50 94 VAL A O 1
ATOM 707 N N . THR A 1 95 ? 5.318 -5.903 -6.456 1.00 94.75 95 THR A N 1
ATOM 708 C CA . THR A 1 95 ? 4.221 -6.247 -5.547 1.00 94.75 95 THR A CA 1
ATOM 709 C C . THR A 1 95 ? 3.470 -4.983 -5.157 1.00 94.75 95 THR A C 1
ATOM 711 O O . THR A 1 95 ? 4.050 -4.057 -4.594 1.00 94.75 95 THR A O 1
ATOM 714 N N . VAL A 1 96 ? 2.179 -4.975 -5.461 1.00 95.38 96 VAL A N 1
ATOM 715 C CA . VAL A 1 96 ? 1.213 -3.925 -5.144 1.00 95.38 96 VAL A CA 1
ATOM 716 C C . VAL A 1 96 ? 0.335 -4.449 -4.019 1.00 95.38 96 VAL A C 1
ATOM 718 O O . VAL A 1 96 ? -0.259 -5.517 -4.164 1.00 95.38 96 VAL A O 1
ATOM 721 N N . VAL A 1 97 ? 0.275 -3.714 -2.915 1.00 93.00 97 VAL A N 1
ATOM 722 C CA . VAL A 1 97 ? -0.507 -4.071 -1.724 1.00 93.00 97 VAL A CA 1
ATOM 723 C C . VAL A 1 97 ? -1.450 -2.932 -1.369 1.00 93.00 97 VAL A C 1
ATOM 725 O O . VAL A 1 97 ? -1.108 -1.760 -1.563 1.00 93.00 97 VAL A O 1
ATOM 728 N N . VAL A 1 98 ? -2.622 -3.261 -0.846 1.00 94.12 98 VAL A N 1
ATOM 729 C CA . VAL A 1 98 ? -3.604 -2.325 -0.301 1.00 94.12 98 VAL A CA 1
ATOM 730 C C . VAL A 1 98 ? -3.816 -2.688 1.168 1.00 94.12 98 VAL A C 1
ATOM 732 O O . VAL A 1 98 ? -4.222 -3.785 1.522 1.00 94.12 98 VAL A O 1
ATOM 735 N N . GLY A 1 99 ? -3.511 -1.750 2.063 1.00 92.38 99 GLY A N 1
ATOM 736 C CA . GLY A 1 99 ? -3.714 -1.992 3.488 1.00 92.38 99 GLY A CA 1
ATOM 737 C C . GLY A 1 99 ? -5.188 -2.224 3.842 1.00 92.38 99 GLY A C 1
ATOM 738 O O . GLY A 1 99 ? -6.084 -1.905 3.048 1.00 92.38 99 GLY A O 1
ATOM 739 N N . PRO A 1 100 ? -5.466 -2.730 5.054 1.00 96.75 100 PRO A N 1
ATOM 740 C CA . PRO A 1 100 ? -6.833 -2.813 5.535 1.00 96.75 100 PRO A CA 1
ATOM 741 C C . PRO A 1 100 ? -7.458 -1.414 5.612 1.00 96.75 100 PRO A C 1
ATOM 743 O O . PRO A 1 100 ? -6.766 -0.403 5.676 1.00 96.75 100 PRO A O 1
ATOM 746 N N . THR A 1 101 ? -8.783 -1.351 5.613 1.00 97.19 101 THR A N 1
ATOM 747 C CA . THR A 1 101 ? -9.549 -0.156 5.968 1.00 97.19 101 THR A CA 1
ATOM 748 C C . THR A 1 101 ? -10.205 -0.408 7.315 1.00 97.19 101 THR A C 1
ATOM 750 O O . THR A 1 101 ? -11.083 -1.274 7.419 1.00 97.19 101 THR A O 1
ATOM 753 N N . ALA A 1 102 ? -9.765 0.329 8.330 1.00 98.38 102 ALA A N 1
ATOM 754 C CA . ALA A 1 102 ? -10.257 0.213 9.690 1.00 98.38 102 ALA A CA 1
ATOM 755 C C . ALA A 1 102 ? -11.674 0.787 9.791 1.00 98.38 102 ALA A C 1
ATOM 757 O O . ALA A 1 102 ? -11.955 1.900 9.342 1.00 98.38 102 ALA A O 1
ATOM 758 N N . ALA A 1 103 ? -12.579 0.024 10.389 1.00 98.56 103 ALA A N 1
ATOM 759 C CA . ALA A 1 103 ? -13.944 0.450 10.642 1.00 98.56 103 ALA A CA 1
ATOM 760 C C . ALA A 1 103 ? -14.500 -0.298 11.851 1.00 98.56 103 ALA A C 1
ATOM 762 O O . ALA A 1 103 ? -14.180 -1.465 12.081 1.00 98.56 103 ALA A O 1
ATOM 763 N N . TYR A 1 104 ? -15.349 0.372 12.620 1.00 98.69 104 TYR A N 1
ATOM 764 C CA . TYR A 1 104 ? -16.118 -0.289 13.658 1.00 98.69 104 TYR A CA 1
ATOM 765 C C . TYR A 1 104 ? -17.463 0.383 13.881 1.00 98.69 104 TYR A C 1
ATOM 767 O O . TYR A 1 104 ? -17.647 1.568 13.601 1.00 98.69 104 TYR A O 1
ATOM 775 N N . ASP A 1 105 ? -18.378 -0.405 14.431 1.00 98.44 105 ASP A N 1
ATOM 776 C CA . ASP A 1 105 ? -19.620 0.054 15.033 1.00 98.44 105 ASP A CA 1
ATOM 777 C C . ASP A 1 105 ? -19.552 -0.143 16.553 1.00 98.44 105 ASP A C 1
ATOM 779 O O . ASP A 1 105 ? -18.743 -0.921 17.069 1.00 98.44 105 ASP A O 1
ATOM 783 N N . PHE A 1 106 ? -20.419 0.553 17.283 1.00 97.81 106 PHE A N 1
ATOM 784 C CA . PHE A 1 106 ? -20.569 0.376 18.722 1.00 97.81 106 PHE A CA 1
ATOM 785 C C . PHE A 1 106 ? -22.031 0.521 19.145 1.00 97.81 106 PHE A C 1
ATOM 787 O O . PHE A 1 106 ? -22.798 1.270 18.533 1.00 97.81 106 PHE A O 1
ATOM 794 N N . ASP A 1 107 ? -22.399 -0.182 20.210 1.00 97.88 107 ASP A N 1
ATOM 795 C CA . ASP A 1 107 ? -23.674 -0.026 20.909 1.00 97.88 107 ASP A CA 1
ATOM 796 C C . ASP A 1 107 ? -23.394 0.157 22.400 1.00 97.88 107 ASP A C 1
ATOM 798 O O . ASP A 1 107 ? -22.569 -0.560 22.959 1.00 97.88 107 ASP A O 1
ATOM 802 N N . CYS A 1 108 ? -24.041 1.134 23.033 1.00 95.81 108 CYS A N 1
ATOM 803 C CA . CYS A 1 108 ? -23.768 1.490 24.423 1.00 95.81 108 CYS A CA 1
ATOM 804 C C . CYS A 1 108 ? -25.051 1.532 25.253 1.00 95.81 108 CYS A C 1
ATOM 806 O O . CYS A 1 108 ? -26.032 2.175 24.865 1.00 95.81 108 CYS A O 1
ATOM 808 N N . ASP A 1 109 ? -24.993 0.945 26.448 1.00 95.38 109 ASP A N 1
ATOM 809 C CA . ASP A 1 109 ? -25.991 1.084 27.507 1.00 95.38 109 ASP A CA 1
ATOM 810 C C . ASP A 1 109 ? -25.332 1.693 28.757 1.00 95.38 109 ASP A C 1
ATOM 812 O O . ASP A 1 109 ? -24.509 1.077 29.434 1.00 95.38 109 ASP A O 1
ATOM 816 N N . ASP A 1 110 ? -25.681 2.949 29.050 1.00 92.88 110 ASP A N 1
ATOM 817 C CA . ASP A 1 110 ? -25.066 3.779 30.096 1.00 92.88 110 ASP A CA 1
ATOM 818 C C . ASP A 1 110 ? -23.539 3.931 29.928 1.00 92.88 110 ASP A C 1
ATOM 820 O O . ASP A 1 110 ? -23.089 4.743 29.115 1.00 92.88 110 ASP A O 1
ATOM 824 N N . PHE A 1 111 ? -22.749 3.171 30.689 1.00 94.31 111 PHE A N 1
ATOM 825 C CA . PHE A 1 111 ? -21.285 3.200 30.660 1.00 94.31 111 PHE A CA 1
ATOM 826 C C . PHE A 1 111 ? -20.661 2.014 29.926 1.00 94.31 111 PHE A C 1
ATOM 828 O O . PHE A 1 111 ? -19.464 2.056 29.654 1.00 94.31 111 PHE A O 1
ATOM 835 N N . GLU A 1 112 ? -21.437 0.978 29.619 1.00 96.44 112 GLU A N 1
ATOM 836 C CA . GLU A 1 112 ? -20.967 -0.241 28.966 1.00 96.44 112 GLU A CA 1
ATOM 837 C C . GLU A 1 112 ? -21.203 -0.133 27.458 1.00 96.44 112 GLU A C 1
ATOM 839 O O . GLU A 1 112 ? -22.318 0.148 27.022 1.00 96.44 112 GLU A O 1
ATOM 844 N N . CYS A 1 113 ? -20.149 -0.329 26.669 1.00 97.62 113 CYS A N 1
ATOM 845 C CA . CYS A 1 113 ? -20.201 -0.322 25.214 1.00 97.62 113 CYS A CA 1
ATOM 846 C C . CYS A 1 113 ? -19.658 -1.638 24.653 1.00 97.62 113 CYS A C 1
ATOM 848 O O . CYS A 1 113 ? -18.552 -2.057 25.005 1.00 97.62 113 CYS A O 1
ATOM 850 N N . ASP A 1 114 ? -20.411 -2.242 23.740 1.00 98.44 114 ASP A N 1
ATOM 851 C CA . ASP A 1 114 ? -19.976 -3.351 22.900 1.00 98.44 114 ASP A CA 1
ATOM 852 C C . ASP A 1 114 ? -19.454 -2.792 21.573 1.00 98.44 114 ASP A C 1
ATOM 854 O O . ASP A 1 114 ? -20.183 -2.120 20.837 1.00 98.44 114 ASP A O 1
ATOM 858 N N . PHE A 1 115 ? -18.197 -3.084 21.249 1.00 98.62 115 PHE A N 1
ATOM 859 C CA . PHE A 1 115 ? -17.575 -2.686 19.991 1.00 98.62 115 PHE A CA 1
ATOM 860 C C . PHE A 1 115 ? -17.565 -3.856 19.011 1.00 98.62 115 PHE A C 1
ATOM 862 O O . PHE A 1 115 ? -17.260 -4.994 19.372 1.00 98.62 115 PHE A O 1
ATOM 869 N N . THR A 1 116 ? -17.895 -3.571 17.754 1.00 98.69 116 THR A N 1
ATOM 870 C CA . THR A 1 116 ? -17.887 -4.552 16.667 1.00 98.69 116 THR A CA 1
ATOM 871 C C . THR A 1 116 ? -16.964 -4.081 15.557 1.00 98.69 116 THR A C 1
ATOM 873 O O . THR A 1 116 ? -17.229 -3.063 14.919 1.00 98.69 116 THR A O 1
ATOM 876 N N . ASP A 1 117 ? -15.907 -4.844 15.303 1.00 98.69 117 ASP A N 1
ATOM 877 C CA . ASP A 1 117 ? -15.040 -4.659 14.146 1.00 98.69 117 ASP A CA 1
ATOM 878 C C . ASP A 1 117 ? -15.829 -4.871 12.844 1.00 98.69 117 ASP A C 1
ATOM 880 O O . ASP A 1 117 ? -16.460 -5.911 12.628 1.00 98.69 117 ASP A O 1
ATOM 884 N N . THR A 1 118 ? -15.781 -3.872 11.967 1.00 98.50 118 THR A N 1
ATOM 885 C CA . THR A 1 118 ? -16.344 -3.910 10.611 1.00 98.50 118 THR A CA 1
ATOM 886 C C . THR A 1 118 ? -15.283 -3.618 9.552 1.00 98.50 118 THR A C 1
ATOM 888 O O . THR A 1 118 ? -15.614 -3.352 8.391 1.00 98.50 118 THR A O 1
ATOM 891 N N . SER A 1 119 ? -14.007 -3.692 9.941 1.00 98.38 119 SER A N 1
ATOM 892 C CA . SER A 1 119 ? -12.866 -3.441 9.074 1.00 98.38 119 SER A CA 1
ATOM 893 C C . SER A 1 119 ? -12.836 -4.408 7.894 1.00 98.38 119 SER A C 1
ATOM 895 O O . SER A 1 119 ? -13.302 -5.549 7.954 1.00 98.38 119 SER A O 1
ATOM 897 N N . THR A 1 120 ? -12.252 -3.946 6.795 1.00 97.38 120 THR A N 1
ATOM 898 C CA . THR A 1 120 ? -12.100 -4.740 5.571 1.00 97.38 120 THR A CA 1
ATOM 899 C C . THR A 1 120 ? -10.641 -4.783 5.153 1.00 97.38 120 THR A C 1
ATOM 901 O O . THR A 1 120 ? -9.878 -3.886 5.488 1.00 97.38 120 THR A O 1
ATOM 904 N N . ALA A 1 121 ? -10.248 -5.822 4.425 1.00 95.19 121 ALA A N 1
ATOM 905 C CA . ALA A 1 121 ? -8.945 -5.908 3.779 1.00 95.19 121 ALA A CA 1
ATOM 906 C C . ALA A 1 121 ? -9.168 -6.349 2.330 1.00 95.19 121 ALA A C 1
ATOM 908 O O . ALA A 1 121 ? -9.910 -7.308 2.090 1.00 95.19 121 ALA A O 1
ATOM 909 N N . GLU A 1 122 ? -8.619 -5.594 1.375 1.00 89.69 122 GLU A N 1
ATOM 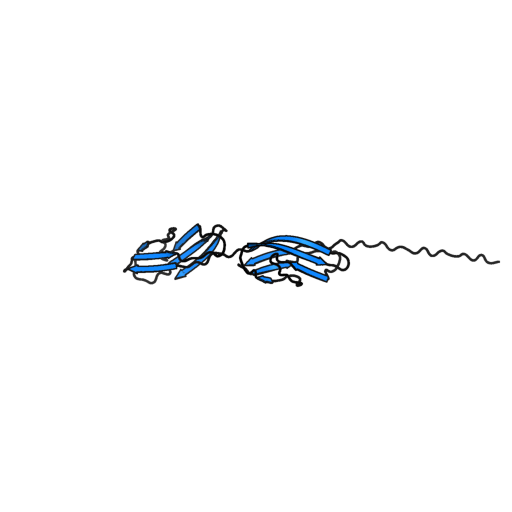910 C CA . GLU A 1 122 ? -8.749 -5.905 -0.054 1.00 89.69 122 GLU A CA 1
ATOM 911 C C . GLU A 1 122 ? -7.792 -7.037 -0.446 1.00 89.69 122 GLU A C 1
ATOM 913 O O . GLU A 1 122 ? -8.209 -8.010 -1.081 1.00 89.69 122 GLU A O 1
ATOM 918 N N . ASP A 1 123 ? -6.542 -6.949 0.004 1.00 88.50 123 ASP A N 1
ATOM 919 C CA . ASP A 1 123 ? -5.579 -8.043 0.054 1.00 88.50 123 ASP A CA 1
ATOM 920 C C . ASP A 1 123 ? -5.228 -8.427 1.491 1.00 88.50 123 ASP A C 1
ATOM 922 O O . ASP A 1 123 ? -5.429 -7.682 2.445 1.00 88.50 123 ASP A O 1
ATOM 926 N N . GLY A 1 124 ? -4.740 -9.658 1.632 1.00 88.50 124 GLY A N 1
ATOM 927 C CA . GLY A 1 124 ? -4.414 -10.229 2.929 1.00 88.50 124 GLY A CA 1
ATOM 928 C C . GLY A 1 124 ? -5.638 -10.563 3.784 1.00 88.50 124 GLY A C 1
ATOM 929 O O . GLY A 1 124 ? -6.771 -10.702 3.311 1.00 88.50 124 GLY A O 1
ATOM 930 N N . ILE A 1 125 ? -5.374 -10.766 5.068 1.00 94.75 125 ILE A N 1
ATOM 931 C CA . ILE A 1 125 ? -6.365 -10.987 6.119 1.00 94.75 125 ILE A CA 1
ATOM 932 C C . ILE A 1 125 ? -5.985 -10.166 7.350 1.00 94.75 125 ILE A C 1
ATOM 934 O O . ILE A 1 125 ? -4.817 -10.114 7.719 1.00 94.75 125 ILE A O 1
ATOM 938 N N . ILE A 1 126 ? -6.969 -9.560 8.019 1.00 98.00 126 ILE A N 1
ATOM 939 C CA . ILE A 1 126 ? -6.744 -8.882 9.304 1.00 98.00 126 ILE A CA 1
ATOM 940 C C . ILE A 1 126 ? -6.391 -9.939 10.357 1.00 98.00 126 ILE A C 1
ATOM 942 O O . ILE A 1 126 ? -7.126 -10.916 10.533 1.00 98.00 126 ILE A O 1
ATOM 946 N N . VAL A 1 127 ? -5.258 -9.754 11.036 1.00 98.06 127 VAL A N 1
ATOM 947 C CA . VAL A 1 127 ? -4.716 -10.708 12.021 1.00 98.06 127 VAL A CA 1
ATOM 948 C C . VAL A 1 127 ? -4.517 -10.114 13.411 1.00 98.06 127 VAL A C 1
ATOM 950 O O . VAL A 1 127 ? -4.313 -10.883 14.351 1.00 98.06 127 VAL A O 1
ATOM 953 N N . ASP A 1 128 ? -4.566 -8.789 13.548 1.00 98.38 128 ASP A N 1
ATOM 954 C CA . ASP A 1 128 ? -4.360 -8.096 14.820 1.00 98.38 128 ASP A CA 1
ATOM 955 C C . ASP A 1 128 ? -5.290 -6.884 14.950 1.00 98.38 128 ASP A C 1
ATOM 957 O O . ASP A 1 128 ? -5.534 -6.168 13.973 1.00 98.38 128 ASP A O 1
ATOM 961 N N . TRP A 1 129 ? -5.775 -6.656 16.171 1.00 98.75 129 TRP A N 1
ATOM 962 C CA . TRP A 1 129 ? -6.639 -5.538 16.551 1.00 98.75 129 TRP A CA 1
ATOM 963 C C . TRP A 1 129 ? -6.031 -4.850 17.764 1.00 98.75 129 TRP A C 1
ATOM 965 O O . TRP A 1 129 ? -5.590 -5.519 18.695 1.00 98.75 129 TRP A O 1
ATOM 975 N N . LEU A 1 130 ? -6.049 -3.523 17.778 1.00 98.69 130 LEU A N 1
ATOM 976 C CA . LEU A 1 130 ? -5.664 -2.718 18.926 1.00 98.69 130 LEU A CA 1
ATOM 977 C C . LEU A 1 130 ? -6.689 -1.608 19.123 1.00 98.69 130 LEU A C 1
ATOM 979 O O . LEU A 1 130 ? -6.760 -0.660 18.339 1.00 98.69 130 LEU A O 1
ATOM 983 N N . TRP A 1 131 ? -7.451 -1.730 20.199 1.00 98.75 131 TRP A N 1
ATOM 984 C CA . TRP A 1 131 ? -8.388 -0.724 20.671 1.00 98.75 131 TRP A CA 1
ATOM 985 C C . TRP A 1 131 ? -7.709 0.196 21.678 1.00 98.75 131 TRP A C 1
ATOM 987 O O . TRP A 1 131 ? -7.031 -0.295 22.581 1.00 98.75 131 TRP A O 1
ATOM 997 N N . ASP A 1 132 ? -7.934 1.500 21.563 1.00 98.50 132 ASP A N 1
ATOM 998 C CA . ASP A 1 132 ? -7.610 2.511 22.573 1.00 98.50 132 ASP A CA 1
ATOM 999 C C . ASP A 1 132 ? -8.900 3.238 22.958 1.00 98.50 132 ASP A C 1
ATOM 1001 O O . ASP A 1 132 ? -9.588 3.785 22.096 1.00 98.50 132 ASP A O 1
ATOM 1005 N N . PHE A 1 133 ? -9.245 3.212 24.244 1.00 98.00 133 PHE A N 1
ATOM 1006 C CA . PHE A 1 133 ? -10.489 3.787 24.757 1.00 98.00 133 PHE A CA 1
ATOM 1007 C C . PHE A 1 133 ? -10.337 5.249 25.234 1.00 98.00 133 PHE A C 1
ATOM 1009 O O . PHE A 1 133 ? -11.220 5.752 25.924 1.00 98.00 133 PHE A O 1
ATOM 1016 N N . ASP A 1 134 ? -9.227 5.936 24.922 1.00 96.88 134 ASP A N 1
ATOM 1017 C CA . ASP A 1 134 ? -8.932 7.340 25.300 1.00 96.88 134 ASP A CA 1
ATOM 1018 C C . ASP A 1 134 ? -8.817 7.590 26.825 1.00 96.88 134 ASP A C 1
ATOM 1020 O O . ASP A 1 134 ? -8.719 8.714 27.329 1.00 96.88 134 ASP A O 1
ATOM 1024 N N . ASP A 1 135 ? -8.773 6.538 27.635 1.00 94.88 135 ASP A N 1
ATOM 1025 C CA . ASP A 1 135 ? -8.592 6.636 29.087 1.00 94.88 135 ASP A CA 1
ATOM 1026 C C . ASP A 1 135 ? -7.324 5.930 29.595 1.00 94.88 135 ASP A C 1
ATOM 1028 O O . ASP A 1 135 ? -7.104 5.818 30.806 1.00 94.88 135 ASP A O 1
ATOM 1032 N N . GLY A 1 136 ? -6.460 5.518 28.664 1.00 95.12 136 GLY A N 1
ATOM 1033 C CA . GLY A 1 136 ? -5.221 4.794 28.929 1.00 95.12 136 GLY A CA 1
ATOM 1034 C C . GLY A 1 136 ? -5.384 3.275 29.009 1.00 95.12 136 GLY A C 1
ATOM 1035 O O . GLY A 1 136 ? -4.394 2.594 29.289 1.00 95.12 136 GLY A O 1
ATOM 1036 N N . HIS A 1 137 ? -6.587 2.742 28.772 1.00 97.31 137 HIS A N 1
ATOM 1037 C CA . HIS A 1 137 ? -6.826 1.309 28.612 1.00 97.31 137 HIS A CA 1
ATOM 1038 C C . HIS A 1 137 ? -6.925 0.919 27.138 1.00 97.31 137 HIS A C 1
ATOM 1040 O O . HIS A 1 137 ? -7.352 1.700 26.289 1.00 97.31 137 HIS A O 1
ATOM 1046 N N . THR A 1 138 ? -6.544 -0.327 26.856 1.00 98.38 138 THR A N 1
ATOM 1047 C CA . THR A 1 138 ? -6.550 -0.907 25.514 1.00 98.38 138 THR A CA 1
ATOM 1048 C C . THR A 1 138 ? -7.110 -2.326 25.515 1.00 98.38 138 THR A C 1
ATOM 1050 O O . THR A 1 138 ? -7.178 -2.979 26.562 1.00 98.38 138 THR A O 1
ATOM 1053 N N . SER A 1 139 ? -7.484 -2.823 24.336 1.00 98.62 139 SER A N 1
ATOM 1054 C CA . SER A 1 139 ? -7.840 -4.229 24.111 1.00 98.62 139 SER A CA 1
ATOM 1055 C C . SER A 1 139 ? -7.240 -4.746 22.805 1.00 98.62 139 SER A C 1
ATOM 1057 O O . SER A 1 139 ? -7.061 -3.971 21.873 1.00 98.62 139 SER A O 1
ATOM 1059 N N . ASN A 1 140 ? -6.967 -6.054 22.738 1.00 98.44 140 ASN A N 1
ATOM 1060 C CA . ASN A 1 140 ? -6.593 -6.739 21.492 1.00 98.44 140 ASN A CA 1
ATOM 1061 C C . ASN A 1 140 ? -7.660 -7.743 21.025 1.00 98.44 140 ASN A C 1
ATOM 1063 O O . ASN A 1 140 ? -7.422 -8.544 20.122 1.00 98.44 140 ASN A O 1
ATOM 1067 N N . ASP A 1 141 ? -8.823 -7.757 21.678 1.00 98.62 141 ASP A N 1
ATOM 1068 C CA . ASP A 1 141 ? -9.944 -8.564 21.213 1.00 98.62 141 ASP A CA 1
ATOM 1069 C C . ASP A 1 141 ? -10.515 -7.940 19.935 1.00 98.62 141 ASP A C 1
ATOM 1071 O O . ASP A 1 141 ? -10.605 -6.720 19.827 1.00 98.62 141 ASP A O 1
ATOM 1075 N N . GLN A 1 142 ? -10.951 -8.762 18.979 1.00 98.56 142 GLN A N 1
ATOM 1076 C CA . GLN A 1 142 ? -11.596 -8.252 17.765 1.00 98.56 142 GLN A CA 1
ATOM 1077 C C . GLN A 1 142 ? -12.867 -7.446 18.087 1.00 98.56 142 GLN A C 1
ATOM 1079 O O . GLN A 1 142 ? -13.087 -6.392 17.508 1.00 98.56 142 GLN A O 1
ATOM 1084 N N . ASN A 1 143 ? -13.689 -7.938 19.021 1.00 98.56 143 ASN A N 1
ATOM 1085 C CA . ASN A 1 143 ? -14.956 -7.318 19.423 1.00 98.56 143 ASN A CA 1
ATOM 1086 C C . ASN A 1 143 ? -15.002 -7.194 20.958 1.00 98.56 143 ASN A C 1
ATOM 1088 O O . ASN A 1 143 ? -15.524 -8.099 21.620 1.00 98.56 143 ASN A O 1
ATOM 1092 N N . PRO A 1 144 ? -14.372 -6.166 21.553 1.00 98.56 144 PRO A N 1
ATOM 1093 C CA . PRO A 1 144 ? -14.347 -5.994 22.998 1.00 98.56 144 PRO A CA 1
ATOM 1094 C C . PRO A 1 144 ? -15.652 -5.388 23.522 1.00 98.56 144 PRO A C 1
ATOM 1096 O O . PRO A 1 144 ? -16.282 -4.562 22.867 1.00 98.56 144 PRO A O 1
ATOM 1099 N N . ALA A 1 145 ? -15.988 -5.733 24.762 1.00 98.06 145 ALA A N 1
ATOM 1100 C CA . ALA A 1 145 ? -16.896 -4.953 25.594 1.00 98.06 145 ALA A CA 1
ATOM 1101 C C . ALA A 1 145 ? -16.062 -4.113 26.573 1.00 98.06 145 ALA A C 1
ATOM 1103 O O . ALA A 1 145 ? -15.083 -4.620 27.136 1.00 98.06 145 ALA A O 1
ATOM 1104 N N . TYR A 1 146 ? -16.421 -2.846 26.780 1.00 98.00 146 TYR A N 1
ATOM 1105 C CA . TYR A 1 146 ? -15.699 -1.948 27.684 1.00 98.00 146 TYR A CA 1
ATOM 1106 C C . TYR A 1 146 ? -16.639 -1.038 28.482 1.00 98.00 146 TYR A C 1
ATOM 1108 O O . TYR A 1 146 ? -17.596 -0.495 27.940 1.00 98.00 146 TYR A O 1
ATOM 1116 N N . GLU A 1 147 ? -16.344 -0.853 29.773 1.00 97.38 147 GLU A N 1
ATOM 1117 C CA . GLU A 1 147 ? -17.112 0.005 30.682 1.00 97.38 147 GLU A CA 1
ATOM 1118 C C . GLU A 1 147 ? -16.323 1.279 31.024 1.00 97.38 147 GLU A C 1
ATOM 1120 O O . GLU A 1 147 ? -15.266 1.231 31.661 1.00 97.38 147 GLU A O 1
ATOM 1125 N N . PHE A 1 148 ? -16.856 2.440 30.646 1.00 96.50 148 PHE A N 1
ATOM 1126 C CA . PHE A 1 148 ? -16.236 3.737 30.903 1.00 96.50 148 PHE A CA 1
ATOM 1127 C C . PHE A 1 148 ? -16.489 4.238 32.328 1.00 96.50 148 PHE A C 1
ATOM 1129 O O . PHE A 1 148 ? -17.610 4.288 32.818 1.00 96.50 148 PHE A O 1
ATOM 1136 N N . GLN A 1 149 ? -15.448 4.758 32.982 1.00 93.31 149 GLN A N 1
ATOM 1137 C CA . GLN A 1 149 ? -15.570 5.266 34.360 1.00 93.31 149 GLN A CA 1
ATOM 1138 C C . GLN A 1 149 ? -16.212 6.657 34.469 1.00 93.31 149 GLN A C 1
ATOM 1140 O O . GLN A 1 149 ? -16.599 7.087 35.559 1.00 93.31 149 GLN A O 1
ATOM 1145 N N . PHE A 1 150 ? -16.276 7.402 33.363 1.00 89.06 150 PHE A N 1
ATOM 1146 C CA . PHE A 1 150 ? -16.721 8.792 33.353 1.00 89.06 150 PHE A CA 1
ATOM 1147 C C . PHE A 1 150 ? -17.645 9.070 32.173 1.00 89.06 150 PHE A C 1
ATOM 1149 O O . PHE A 1 150 ? -17.331 8.719 31.037 1.00 89.06 150 PHE A O 1
ATOM 1156 N N . SER A 1 151 ? -18.735 9.798 32.438 1.00 87.75 151 SER A N 1
ATOM 1157 C CA . SER A 1 151 ? -19.688 10.259 31.423 1.00 87.75 151 SER A CA 1
ATOM 1158 C C . SER A 1 151 ? -19.103 11.456 30.672 1.00 87.75 151 SER A C 1
ATOM 1160 O O . SER A 1 151 ? -19.403 12.618 30.977 1.00 87.75 151 SER A O 1
ATOM 1162 N N . ARG A 1 152 ? -18.208 11.177 29.730 1.00 91.25 152 ARG A N 1
ATOM 1163 C CA . ARG A 1 152 ? -17.649 12.160 28.804 1.00 91.25 152 ARG A CA 1
ATOM 1164 C C . ARG A 1 152 ? -17.653 11.589 27.392 1.00 91.25 152 ARG A C 1
ATOM 1166 O O . ARG A 1 152 ? -17.943 10.417 27.198 1.00 91.25 152 ARG A O 1
ATOM 1173 N N . VAL A 1 153 ? -17.330 12.441 26.427 1.00 91.69 153 VAL A N 1
ATOM 1174 C CA . VAL A 1 153 ? -16.968 11.975 25.088 1.00 91.69 153 VAL A CA 1
ATOM 1175 C C . VAL A 1 153 ? -15.581 11.341 25.186 1.00 91.69 153 VAL A C 1
ATOM 1177 O O . VAL A 1 153 ? -14.680 11.962 25.757 1.00 91.69 153 VAL A O 1
ATOM 1180 N N . HIS A 1 154 ? -15.453 10.119 24.681 1.00 94.44 154 HIS A N 1
ATOM 1181 C CA . HIS A 1 154 ? -14.196 9.387 24.535 1.00 94.44 154 HIS A CA 1
ATOM 1182 C C . HIS A 1 154 ? -13.967 9.189 23.040 1.00 94.44 154 HIS A C 1
ATOM 1184 O O . HIS A 1 154 ? -14.911 8.825 22.343 1.00 94.44 154 HIS A O 1
ATOM 1190 N N . GLU A 1 155 ? -12.761 9.476 22.562 1.00 96.69 155 GLU A N 1
ATOM 1191 C CA . GLU A 1 155 ? -12.369 9.257 21.164 1.00 96.69 155 GLU A CA 1
ATOM 1192 C C . GLU A 1 155 ? -11.780 7.850 21.047 1.00 96.69 155 GLU A C 1
ATOM 1194 O O . GLU A 1 155 ? -10.583 7.640 21.247 1.00 96.69 155 GLU A O 1
ATOM 1199 N N . VAL A 1 156 ? -12.631 6.860 20.785 1.00 98.31 156 VAL A N 1
ATOM 1200 C CA . VAL A 1 156 ? -12.174 5.467 20.726 1.00 98.31 156 VAL A CA 1
ATOM 1201 C C . VAL A 1 156 ? -11.436 5.264 19.413 1.00 98.31 156 VAL A C 1
ATOM 1203 O O . VAL A 1 156 ? -11.846 5.780 18.381 1.00 98.31 156 VAL A O 1
ATOM 1206 N N . SER A 1 157 ? -10.321 4.543 19.439 1.00 98.50 157 SER A N 1
ATOM 1207 C CA . SER A 1 157 ? -9.556 4.225 18.235 1.00 98.50 157 SER A CA 1
ATOM 1208 C C . SER A 1 157 ? -9.439 2.722 18.054 1.00 98.50 157 SER A C 1
ATOM 1210 O O . SER A 1 157 ? -9.131 2.013 19.009 1.00 98.50 157 SER A O 1
ATOM 1212 N N . LEU A 1 158 ? -9.628 2.246 16.825 1.00 98.81 158 LEU A N 1
ATOM 1213 C CA . LEU A 1 158 ? -9.312 0.884 16.407 1.00 98.81 158 LEU A CA 1
ATOM 1214 C C . LEU A 1 158 ? -8.187 0.940 15.380 1.00 98.81 158 LEU A C 1
ATOM 1216 O O . LEU A 1 158 ? -8.337 1.564 14.331 1.00 98.81 158 LEU A O 1
ATOM 1220 N N . THR A 1 159 ? -7.080 0.263 15.672 1.00 98.69 159 THR A N 1
ATOM 1221 C CA . THR A 1 159 ? -6.022 -0.031 14.701 1.00 98.69 159 THR A CA 1
ATOM 1222 C C . THR A 1 159 ? -6.093 -1.501 14.320 1.00 98.69 159 THR A C 1
ATOM 1224 O O . THR A 1 159 ? -6.028 -2.360 15.198 1.00 98.69 159 THR A O 1
ATOM 1227 N N . VAL A 1 160 ? -6.206 -1.794 13.027 1.00 98.62 160 VAL A N 1
ATOM 1228 C CA . VAL A 1 160 ? -6.158 -3.165 12.498 1.00 98.62 160 VAL A CA 1
ATOM 1229 C C . VAL A 1 160 ? -4.885 -3.371 11.695 1.00 98.62 160 VAL A C 1
ATOM 1231 O O . VAL A 1 160 ? -4.471 -2.473 10.966 1.00 98.62 160 VAL A O 1
ATOM 1234 N N . THR A 1 161 ? -4.268 -4.545 11.827 1.00 97.94 161 THR A N 1
ATOM 1235 C CA . THR A 1 161 ? -3.085 -4.939 11.043 1.00 97.94 161 THR A CA 1
ATOM 1236 C C . THR A 1 161 ? -3.372 -6.226 10.279 1.00 97.94 161 THR A C 1
ATOM 1238 O O . THR A 1 161 ? -3.950 -7.169 10.833 1.00 97.94 161 THR A O 1
ATOM 1241 N N . ASP A 1 162 ? -2.974 -6.271 9.011 1.00 96.62 162 ASP A N 1
ATOM 1242 C C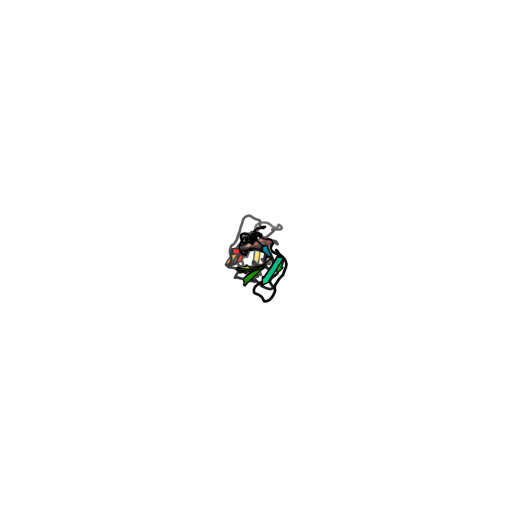A . ASP A 1 162 ? -3.084 -7.459 8.167 1.00 96.62 162 ASP A CA 1
ATOM 1243 C C . ASP A 1 162 ? -1.845 -8.374 8.240 1.00 96.62 162 ASP A C 1
ATOM 1245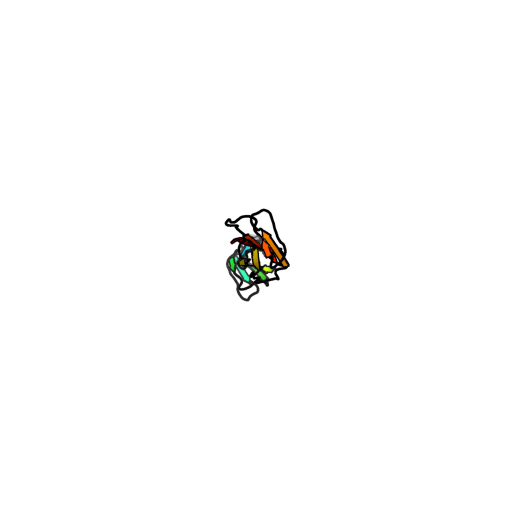 O O . ASP A 1 162 ? -0.832 -8.073 8.880 1.00 96.62 162 ASP A O 1
ATOM 1249 N N . ASP A 1 163 ? -1.924 -9.538 7.599 1.00 95.56 163 ASP A N 1
ATOM 1250 C CA . ASP A 1 163 ? -0.838 -10.519 7.526 1.00 95.56 163 ASP A CA 1
ATOM 1251 C C . ASP A 1 163 ? 0.348 -10.085 6.645 1.00 95.56 163 ASP A C 1
ATOM 1253 O O . ASP A 1 163 ? 1.406 -10.724 6.681 1.00 95.56 163 ASP A O 1
ATOM 1257 N N . LEU A 1 164 ? 0.201 -8.991 5.896 1.00 90.75 164 LEU A N 1
ATOM 1258 C CA . LEU A 1 164 ? 1.252 -8.353 5.103 1.00 90.75 164 LEU A CA 1
ATOM 1259 C C . LEU A 1 164 ? 1.970 -7.238 5.885 1.00 90.75 164 LEU A C 1
ATOM 1261 O O . LEU A 1 164 ? 2.993 -6.722 5.425 1.00 90.75 164 LEU A O 1
ATOM 1265 N N . GLY A 1 165 ? 1.492 -6.923 7.092 1.00 91.19 165 GLY A N 1
ATOM 1266 C CA . GLY A 1 165 ? 2.040 -5.903 7.980 1.00 91.19 165 GLY A CA 1
ATOM 1267 C C . GLY A 1 165 ? 1.551 -4.485 7.680 1.00 91.19 165 GLY A C 1
ATOM 1268 O O . GLY A 1 165 ? 2.068 -3.540 8.283 1.00 91.19 165 GLY A O 1
ATOM 1269 N N . SER A 1 166 ? 0.585 -4.319 6.774 1.00 93.56 166 SER A N 1
ATOM 1270 C CA . SER A 1 166 ? -0.100 -3.044 6.576 1.00 93.56 166 SER A CA 1
ATOM 1271 C C . SER A 1 166 ? -1.119 -2.834 7.688 1.00 93.56 166 SER A C 1
ATOM 1273 O O . SER A 1 166 ? -1.691 -3.785 8.222 1.00 93.56 166 SER A O 1
ATOM 1275 N N . TYR A 1 167 ? -1.360 -1.577 8.041 1.00 96.19 167 TYR A N 1
ATOM 1276 C CA . TYR A 1 167 ? -2.306 -1.228 9.088 1.00 96.19 167 TYR A CA 1
ATOM 1277 C C . TYR A 1 167 ? -3.085 0.028 8.727 1.00 96.19 167 TYR A C 1
ATOM 1279 O O . TYR A 1 167 ? -2.620 0.858 7.943 1.00 96.19 167 TYR A O 1
ATOM 1287 N N . ASP A 1 168 ? -4.248 0.167 9.346 1.00 97.94 168 ASP A N 1
ATOM 1288 C CA . ASP A 1 168 ? -5.055 1.378 9.299 1.00 97.94 168 ASP A CA 1
ATOM 1289 C C . ASP A 1 168 ? -5.671 1.644 10.672 1.00 97.94 168 ASP A C 1
ATOM 1291 O O . ASP A 1 168 ? -5.836 0.724 11.482 1.00 97.94 168 ASP A O 1
ATOM 1295 N N . THR A 1 169 ? -5.985 2.909 10.935 1.00 98.38 169 THR A N 1
ATOM 1296 C CA . THR A 1 169 ? -6.565 3.357 12.199 1.00 98.38 169 THR A CA 1
ATOM 1297 C C . THR A 1 169 ? -7.779 4.228 11.933 1.00 98.38 169 THR A C 1
ATOM 1299 O O . THR A 1 169 ? -7.702 5.225 11.215 1.00 98.38 169 THR A O 1
ATOM 1302 N N . VAL A 1 170 ? -8.878 3.906 12.604 1.00 98.62 170 VAL A N 1
ATOM 1303 C CA . VAL A 1 170 ? -10.077 4.741 12.650 1.00 98.62 170 VAL A CA 1
ATOM 1304 C C . VAL A 1 170 ? -10.325 5.199 14.082 1.00 98.62 170 VAL A C 1
ATOM 1306 O O . VAL A 1 170 ? -10.138 4.429 15.022 1.00 98.62 170 VAL A O 1
ATOM 1309 N N . THR A 1 171 ? -10.753 6.451 14.236 1.00 98.06 171 THR A N 1
ATOM 1310 C CA . THR A 1 171 ? -11.142 7.046 15.519 1.00 98.06 171 THR A CA 1
ATOM 1311 C C . THR A 1 171 ? -12.544 7.631 15.392 1.00 98.06 171 THR A C 1
ATOM 1313 O O . THR A 1 171 ? -12.793 8.388 14.445 1.00 98.06 171 THR A O 1
ATOM 1316 N N . ILE A 1 172 ? -13.445 7.284 16.317 1.00 94.50 172 ILE A N 1
ATOM 1317 C CA . ILE A 1 172 ? -14.833 7.785 16.378 1.00 94.50 172 ILE A CA 1
ATOM 1318 C C . ILE A 1 172 ? -15.121 8.377 17.756 1.00 94.50 172 ILE A C 1
ATOM 1320 O O . ILE A 1 172 ? -14.713 7.760 18.767 1.00 94.50 172 ILE A O 1
#

Sequence (172 aa):
MKVFLFAALALAVLPSIALADPTAGFTYECNGLNCQFTDTSTTDDTITDWSWAFGDG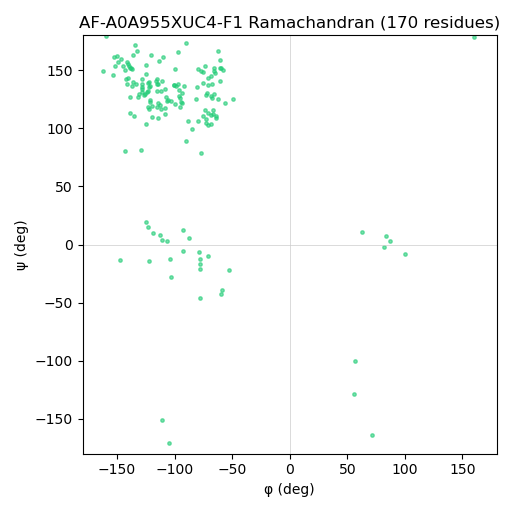EGSDDQSPSYTYAAAGTYEVSLLVVDMSNEDMNVQLVTVVVGPTAAYDFDCDDFECDFTDTSTAEDGIIVDWLWDFDDGHTSNDQNPAYEFQFSRVHEVSLTVTDDLGSYDTVTI

Mean predicted aligned error: 7.69 Å

Foldseek 3Di:
DDDDDDDDDDDDPDPPPPWDAKAWDWDWDADAQKIKIATPIDTPADWDWKWKDFQPRDIDTDNIDIDGDPAWDWGWMKIWIDDPHHIDMDTDIDGHAHWKAWDWDWDDDPFKIKIATPIGGRDAAWDWKWKDFQPPDIDTDNIDIDGHPDPDDTFMKIW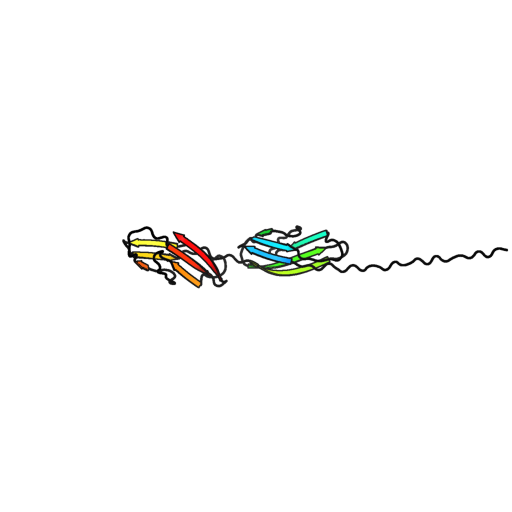IAGPVGGIDMDTD

Nearest PDB structures (foldseek):
  6aem-assembly2_B  TM=9.754E-01  e=6.203E-06  Vibrio anguillarum
  4l9d-assembly2_B  TM=9.597E-01  e=1.583E-05  Vibrio cholerae M66-2
  1l0q-assembly4_D  TM=8.615E-01  e=4.040E-05  Methanosarcina mazei S-6
  7kv7-assembly1_BBB  TM=4.401E-01  e=6.715E-04  Bacteroides fluxus YIT 12057
  7kv6-assembly1_AAA  TM=4.000E-01  e=2.948E-03  Bacteroides fluxus YIT 12057

Radius of gyration: 30.93 Å; Cα contacts (8 Å, |Δi|>4): 379; chains: 1; bounding box: 88×23×103 Å

Secondary structure (DSSP, 8-state):
------------------PPPPB--EEEEEETTEEEEEE--B-SS-EEEEEEE-SSS-EE-SSS-EEE-SS-EEEEEEEEEEESS-EEEEEEEEEE----B--EEEEEETTEEEEEE--B-SSS-EEEEEEE-SSS-EE-SSS-EEE-SSSS----EEEEEETTS-EEEEE-